Protein AF-A0A523DGL3-F1 (afdb_monomer_lite)

Structure (mmCIF, N/CA/C/O backbone):
data_AF-A0A523DGL3-F1
#
_entry.id   AF-A0A523DGL3-F1
#
loop_
_atom_site.group_PDB
_atom_site.id
_atom_site.type_symbol
_atom_site.label_atom_id
_atom_site.label_alt_id
_atom_site.label_comp_id
_atom_site.label_asym_id
_atom_site.label_entity_id
_atom_site.label_seq_id
_atom_site.pdbx_PDB_ins_code
_atom_site.Cartn_x
_atom_site.Cartn_y
_atom_site.Cartn_z
_atom_site.occupancy
_atom_site.B_iso_or_equiv
_atom_site.auth_seq_id
_atom_site.auth_comp_id
_atom_site.auth_asym_id
_atom_site.auth_atom_id
_atom_site.pdbx_PDB_model_num
ATOM 1 N N . MET A 1 1 ? -25.499 -14.804 8.022 1.00 39.31 1 MET A N 1
ATOM 2 C CA . MET A 1 1 ? -24.088 -15.041 7.650 1.00 39.31 1 MET A CA 1
ATOM 3 C C . MET A 1 1 ? -23.350 -13.715 7.761 1.00 39.31 1 MET A C 1
ATOM 5 O O . MET A 1 1 ? -23.266 -12.980 6.792 1.00 39.31 1 MET A O 1
ATOM 9 N N . THR A 1 2 ? -22.922 -13.339 8.964 1.00 44.72 2 THR A N 1
ATOM 10 C CA . THR A 1 2 ? -22.142 -12.115 9.190 1.00 44.72 2 THR A CA 1
ATOM 11 C C . THR A 1 2 ? -20.670 -12.494 9.133 1.00 44.72 2 THR A C 1
ATOM 13 O O . THR A 1 2 ? -20.128 -13.035 10.094 1.00 44.72 2 THR A O 1
ATOM 16 N N . SER A 1 3 ? -20.046 -12.282 7.978 1.00 47.56 3 SER A N 1
ATOM 17 C CA . SER A 1 3 ? -18.597 -12.351 7.808 1.00 47.56 3 SER A CA 1
ATOM 18 C C . SER A 1 3 ? -17.968 -11.271 8.682 1.00 47.56 3 SER A C 1
ATOM 20 O O . SER A 1 3 ? -17.953 -10.096 8.323 1.00 47.56 3 SER A O 1
ATOM 22 N N . GLN A 1 4 ? -17.533 -11.666 9.874 1.00 51.31 4 GLN A N 1
ATOM 23 C CA . GLN A 1 4 ? -16.811 -10.808 10.799 1.00 51.31 4 GLN A CA 1
ATOM 24 C C . GLN A 1 4 ? -15.513 -10.376 10.095 1.00 51.31 4 GLN A C 1
ATOM 26 O O . GLN A 1 4 ? -14.707 -11.251 9.765 1.00 51.31 4 GLN A O 1
ATOM 31 N N . PRO A 1 5 ? -15.303 -9.080 9.798 1.00 59.81 5 PRO A N 1
ATOM 32 C CA . PRO A 1 5 ? -14.033 -8.651 9.239 1.00 59.81 5 PRO A CA 1
ATOM 33 C C . PRO A 1 5 ? -12.930 -8.984 10.255 1.00 59.81 5 PRO A C 1
ATOM 35 O O . PRO A 1 5 ? -13.187 -8.919 11.467 1.00 59.81 5 PRO A O 1
ATOM 38 N N . PRO A 1 6 ? -11.721 -9.368 9.806 1.00 56.69 6 PRO A N 1
ATOM 39 C CA . PRO A 1 6 ? -10.611 -9.591 10.714 1.00 56.69 6 PRO A CA 1
ATOM 40 C C . PRO A 1 6 ? -10.465 -8.342 11.578 1.00 56.69 6 PRO A C 1
ATOM 42 O O . PRO A 1 6 ? -10.408 -7.222 11.075 1.00 56.69 6 PRO A O 1
ATOM 45 N N . SER A 1 7 ? -10.490 -8.527 12.892 1.00 52.44 7 SER A N 1
ATOM 46 C CA . SER A 1 7 ? -10.259 -7.448 13.840 1.00 52.44 7 SER A CA 1
ATOM 47 C C . SER A 1 7 ? -8.797 -7.035 13.709 1.00 52.44 7 SER A C 1
ATOM 49 O O . SER A 1 7 ? -7.925 -7.585 14.380 1.00 52.44 7 SER A O 1
ATOM 51 N N . TYR A 1 8 ? -8.518 -6.089 12.811 1.00 50.97 8 TYR A N 1
ATOM 52 C CA . TYR A 1 8 ? -7.229 -5.411 12.700 1.00 50.97 8 TYR A CA 1
ATOM 53 C C . TYR A 1 8 ? -7.072 -4.462 13.897 1.00 50.97 8 TYR A C 1
ATOM 55 O O . TYR A 1 8 ? -7.026 -3.241 13.763 1.00 50.97 8 TYR A O 1
ATOM 63 N N . ARG A 1 9 ? -7.046 -5.031 15.109 1.00 40.66 9 ARG A N 1
ATOM 64 C CA . ARG A 1 9 ? -6.742 -4.325 16.355 1.00 40.66 9 ARG A CA 1
ATOM 65 C C . ARG A 1 9 ? -5.369 -3.672 16.198 1.00 40.66 9 ARG A C 1
ATOM 67 O O . ARG A 1 9 ? -4.353 -4.353 16.252 1.00 40.66 9 ARG A O 1
ATOM 74 N N . GLY A 1 10 ? -5.365 -2.360 15.976 1.00 53.03 10 GLY A N 1
ATOM 75 C CA . GLY A 1 10 ? -4.154 -1.546 15.848 1.00 53.03 10 GLY A CA 1
ATOM 76 C C . GLY A 1 10 ? -3.972 -0.867 14.490 1.00 53.03 10 GLY A C 1
ATOM 77 O O . GLY A 1 10 ? -3.276 0.142 14.432 1.00 53.03 10 GLY A O 1
ATOM 78 N N . TYR A 1 11 ? -4.645 -1.321 13.427 1.00 55.41 11 TYR A N 1
ATOM 79 C CA . TYR A 1 11 ? -4.610 -0.626 12.140 1.00 55.41 11 TYR A CA 1
ATOM 80 C C . TYR A 1 11 ? -5.863 0.231 11.999 1.00 55.41 11 TYR A C 1
ATOM 82 O O . TYR A 1 11 ? -6.970 -0.267 11.831 1.00 55.41 11 TYR A O 1
ATOM 90 N N . ARG A 1 12 ? -5.688 1.554 12.057 1.00 64.88 12 ARG A N 1
ATOM 91 C CA . ARG A 1 12 ? -6.752 2.546 11.816 1.00 64.88 12 ARG A CA 1
ATOM 92 C C . ARG A 1 12 ? -7.295 2.523 10.377 1.00 64.88 12 ARG A C 1
ATOM 94 O O . ARG A 1 12 ? -8.196 3.289 10.060 1.00 64.88 12 ARG A O 1
ATOM 101 N N . CYS A 1 13 ? -6.718 1.684 9.519 1.00 65.56 13 CYS A N 1
ATOM 102 C CA . CYS A 1 13 ? -7.007 1.603 8.098 1.00 65.56 13 CYS A CA 1
ATOM 103 C C . CYS A 1 13 ? -7.861 0.360 7.792 1.00 65.56 13 CYS A C 1
ATOM 105 O O . CYS A 1 13 ? -7.553 -0.721 8.299 1.00 65.56 13 CYS A O 1
ATOM 107 N N . PRO A 1 14 ? -8.897 0.484 6.945 1.00 79.31 14 PRO A N 1
ATOM 108 C CA . PRO A 1 14 ? -9.614 -0.654 6.389 1.00 79.31 14 PRO A CA 1
ATOM 109 C C . PRO A 1 14 ? -8.657 -1.658 5.719 1.00 79.31 14 PRO A C 1
ATOM 111 O O . PRO A 1 14 ? -7.695 -1.234 5.070 1.00 79.31 14 PRO A O 1
ATOM 114 N N . PRO A 1 15 ? -8.934 -2.975 5.795 1.00 80.06 15 PRO A N 1
ATOM 115 C CA . PRO A 1 15 ? -8.132 -4.002 5.124 1.00 80.06 15 PRO A CA 1
ATOM 116 C C . PRO A 1 15 ? -7.972 -3.768 3.625 1.00 80.06 15 PRO A C 1
ATOM 118 O O . PRO A 1 15 ? -6.922 -4.067 3.068 1.00 80.06 15 PRO A O 1
ATOM 121 N N . GLU A 1 16 ? -8.988 -3.195 2.982 1.00 84.38 16 GLU A N 1
ATOM 122 C CA . GLU A 1 16 ? -8.979 -2.862 1.556 1.00 84.38 16 GLU A CA 1
ATOM 123 C C . GLU A 1 16 ? -7.827 -1.915 1.197 1.00 84.38 16 GLU A C 1
ATOM 125 O O . GLU A 1 16 ? -7.196 -2.078 0.155 1.00 84.38 16 GLU A O 1
ATOM 130 N N . ILE A 1 17 ? -7.498 -0.973 2.087 1.00 85.19 17 ILE A N 1
ATOM 131 C CA . ILE A 1 17 ? -6.395 -0.025 1.895 1.00 85.19 17 ILE A CA 1
ATOM 132 C C . ILE A 1 17 ? -5.052 -0.736 2.023 1.00 85.19 17 ILE A C 1
ATOM 134 O O . ILE A 1 17 ? -4.167 -0.535 1.197 1.00 85.19 17 ILE A O 1
ATOM 138 N N . ILE A 1 18 ? -4.921 -1.602 3.029 1.00 85.31 18 ILE A N 1
ATOM 139 C CA . ILE A 1 18 ? -3.704 -2.384 3.262 1.00 85.31 18 ILE A CA 1
ATOM 140 C C . ILE A 1 18 ? -3.442 -3.294 2.058 1.00 85.31 18 ILE A C 1
ATOM 142 O O . ILE A 1 18 ? -2.351 -3.281 1.496 1.00 85.31 18 ILE A O 1
ATOM 146 N N . SER A 1 19 ? -4.457 -4.032 1.602 1.00 87.06 19 SER A N 1
ATOM 147 C CA . SER A 1 19 ? -4.351 -4.883 0.415 1.00 87.06 19 SER A CA 1
ATOM 148 C C . SER A 1 19 ? -4.015 -4.083 -0.843 1.00 87.06 19 SER A C 1
ATOM 150 O O . SER A 1 19 ? -3.221 -4.552 -1.654 1.00 87.06 19 SER A O 1
ATOM 152 N N . HIS A 1 20 ? -4.568 -2.876 -1.001 1.00 88.50 20 HIS A N 1
ATOM 153 C CA . HIS A 1 20 ? -4.239 -2.007 -2.129 1.00 88.50 20 HIS A CA 1
ATOM 154 C C . HIS A 1 20 ? -2.783 -1.528 -2.080 1.00 88.50 20 HIS A C 1
ATOM 156 O O . HIS A 1 20 ? -2.087 -1.614 -3.088 1.00 88.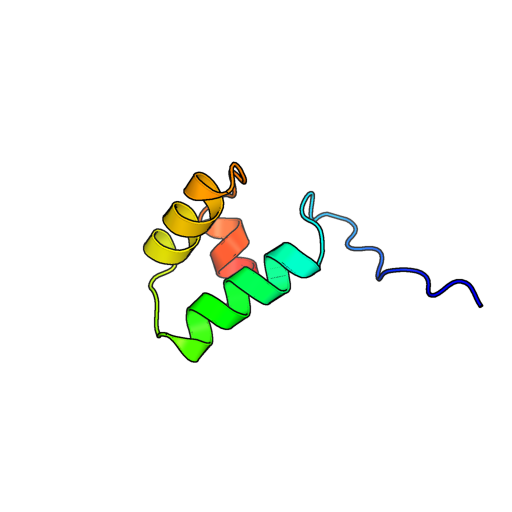50 20 HIS A O 1
ATOM 162 N N . ALA A 1 21 ? -2.302 -1.097 -0.912 1.00 88.56 21 ALA A N 1
ATOM 163 C CA . ALA A 1 21 ? -0.925 -0.654 -0.706 1.00 88.56 21 ALA A CA 1
ATOM 164 C C . ALA A 1 21 ? 0.089 -1.777 -0.985 1.00 88.56 21 ALA A C 1
ATOM 166 O O . ALA A 1 21 ? 1.039 -1.585 -1.743 1.00 88.56 21 ALA A O 1
ATOM 167 N N . VAL A 1 22 ? -0.157 -2.974 -0.443 1.00 89.44 22 VAL A N 1
ATOM 168 C CA . VAL A 1 22 ? 0.681 -4.165 -0.668 1.00 89.44 22 VAL A CA 1
ATOM 169 C C . VAL A 1 22 ? 0.653 -4.580 -2.140 1.00 89.44 22 VAL A C 1
ATOM 171 O O . VAL A 1 22 ? 1.691 -4.887 -2.726 1.00 89.44 22 VAL A O 1
ATOM 174 N N . TRP A 1 23 ? -0.522 -4.549 -2.774 1.00 91.81 23 TRP A N 1
ATOM 175 C CA . TRP A 1 23 ? -0.644 -4.850 -4.196 1.00 91.81 23 TRP A CA 1
ATOM 176 C C . TRP A 1 23 ? 0.139 -3.855 -5.055 1.00 91.81 23 TRP A C 1
ATOM 178 O O . TRP A 1 23 ? 0.879 -4.288 -5.932 1.00 91.81 23 TRP A O 1
ATOM 188 N N . LEU A 1 24 ? 0.039 -2.551 -4.785 1.00 89.31 24 LEU A N 1
ATOM 189 C CA . LEU A 1 24 ? 0.800 -1.512 -5.482 1.00 89.31 24 LEU A CA 1
ATOM 190 C C . LEU A 1 24 ? 2.314 -1.720 -5.333 1.00 89.31 24 LEU A C 1
ATOM 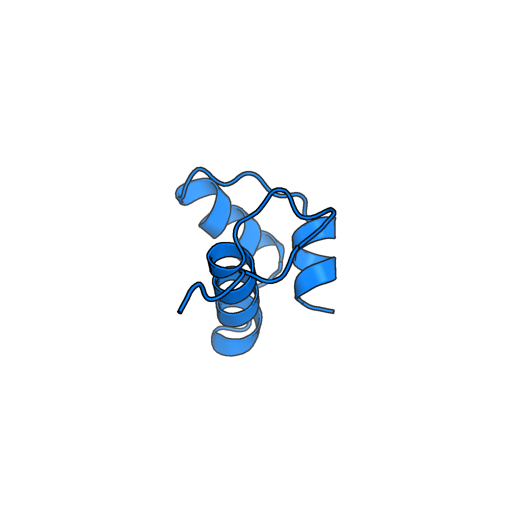192 O O . LEU A 1 24 ? 3.036 -1.693 -6.331 1.00 89.31 24 LEU A O 1
ATOM 196 N N . TYR A 1 25 ? 2.774 -2.009 -4.114 1.00 89.94 25 TYR A N 1
ATOM 197 C CA . TYR A 1 25 ? 4.179 -2.280 -3.817 1.00 89.94 25 TYR A CA 1
ATOM 198 C C . TYR A 1 25 ? 4.714 -3.488 -4.604 1.00 89.94 25 TYR A C 1
ATOM 200 O O . TYR A 1 25 ? 5.679 -3.367 -5.357 1.00 89.94 25 TYR A O 1
ATOM 208 N N . HIS A 1 26 ? 4.053 -4.648 -4.507 1.00 86.75 26 HIS A N 1
ATOM 209 C CA . HIS A 1 26 ? 4.539 -5.880 -5.140 1.00 86.75 26 HIS A CA 1
ATOM 210 C C . HIS A 1 26 ? 4.284 -5.954 -6.648 1.00 86.75 26 HIS A C 1
ATOM 212 O O . HIS A 1 26 ? 5.095 -6.525 -7.376 1.00 86.75 26 HIS A O 1
ATOM 218 N N . ARG A 1 27 ? 3.152 -5.433 -7.139 1.00 88.94 27 ARG A N 1
ATOM 219 C CA . ARG A 1 27 ? 2.768 -5.567 -8.553 1.00 88.94 27 ARG A CA 1
ATOM 220 C C . ARG A 1 27 ? 3.520 -4.595 -9.450 1.00 88.94 27 ARG A C 1
ATOM 222 O O . ARG A 1 27 ? 3.852 -4.970 -10.571 1.00 88.94 27 ARG A O 1
ATOM 229 N N . PHE A 1 28 ? 3.737 -3.369 -8.981 1.00 86.44 28 PHE A N 1
ATOM 230 C CA . PHE A 1 28 ? 4.374 -2.313 -9.768 1.00 86.44 28 PHE A CA 1
ATOM 231 C C . PHE A 1 28 ? 5.825 -2.049 -9.357 1.00 86.44 28 PHE A C 1
ATOM 233 O O . PHE A 1 28 ? 6.509 -1.302 -10.048 1.00 86.44 28 PHE A O 1
ATOM 240 N N . GLY A 1 29 ? 6.310 -2.663 -8.270 1.00 85.88 29 GLY A N 1
ATOM 241 C CA . GLY A 1 29 ? 7.655 -2.406 -7.750 1.00 85.88 29 GLY A CA 1
ATOM 242 C C . GLY A 1 29 ? 7.811 -0.985 -7.208 1.00 85.88 29 GLY A C 1
ATOM 243 O O . GLY A 1 29 ? 8.910 -0.435 -7.240 1.00 85.88 29 GLY A O 1
ATOM 244 N N . LEU A 1 30 ? 6.707 -0.373 -6.770 1.00 87.31 30 LEU A N 1
ATOM 245 C CA . LEU A 1 30 ? 6.692 0.994 -6.264 1.00 87.31 30 LEU A CA 1
ATOM 246 C C . LEU A 1 30 ? 7.476 1.099 -4.961 1.00 87.31 30 LEU A C 1
ATOM 248 O O . LEU A 1 30 ? 7.466 0.186 -4.132 1.00 87.31 30 LEU A O 1
ATOM 252 N N . SER A 1 31 ? 8.137 2.237 -4.755 1.00 88.94 31 SER A N 1
ATOM 253 C CA . SER A 1 31 ? 8.754 2.504 -3.466 1.00 88.94 31 SER A CA 1
ATOM 254 C C . SER A 1 31 ? 7.674 2.789 -2.422 1.00 88.94 31 SER A C 1
ATOM 256 O O . SER A 1 31 ? 6.559 3.204 -2.733 1.00 88.94 31 SER A O 1
ATOM 258 N N . VAL A 1 32 ? 8.020 2.621 -1.148 1.00 87.88 32 VAL A N 1
ATOM 259 C CA . VAL A 1 32 ? 7.120 2.953 -0.031 1.00 87.88 32 VAL A CA 1
ATOM 260 C C . VAL A 1 32 ? 6.651 4.416 -0.099 1.00 87.88 32 VAL A C 1
ATOM 262 O O . VAL A 1 32 ? 5.534 4.713 0.305 1.00 87.88 32 VAL A O 1
ATOM 265 N N . ARG A 1 33 ? 7.477 5.321 -0.645 1.00 89.44 33 ARG A N 1
ATOM 266 C CA . ARG A 1 33 ? 7.131 6.735 -0.833 1.00 89.44 33 ARG A CA 1
ATOM 267 C C . ARG A 1 33 ? 6.103 6.934 -1.948 1.00 89.44 33 ARG A C 1
ATOM 269 O O . ARG A 1 33 ? 5.204 7.739 -1.774 1.00 89.44 33 ARG A O 1
ATOM 276 N N . ASP A 1 34 ? 6.201 6.188 -3.045 1.00 91.12 34 ASP A N 1
ATOM 277 C CA . ASP A 1 34 ? 5.201 6.264 -4.120 1.00 91.12 34 ASP A CA 1
ATOM 278 C C . ASP A 1 34 ? 3.849 5.708 -3.649 1.00 91.12 34 ASP A C 1
ATOM 280 O O . ASP A 1 34 ? 2.796 6.245 -3.977 1.00 91.12 34 ASP A O 1
ATOM 284 N N . VAL A 1 35 ? 3.869 4.645 -2.836 1.00 90.19 35 VAL A N 1
ATOM 285 C CA . VAL A 1 35 ? 2.655 4.101 -2.210 1.00 90.19 35 VAL A CA 1
ATOM 286 C C . VAL A 1 35 ? 2.038 5.107 -1.232 1.00 90.19 35 VAL A C 1
ATOM 288 O O . VAL A 1 35 ? 0.818 5.237 -1.202 1.00 90.19 35 VAL A O 1
ATOM 291 N N . ASP A 1 36 ? 2.854 5.828 -0.459 1.00 90.88 36 ASP A N 1
ATOM 292 C CA . ASP A 1 36 ? 2.396 6.903 0.433 1.00 90.88 36 ASP A CA 1
ATOM 293 C C . ASP A 1 36 ? 1.718 8.041 -0.340 1.00 90.88 36 ASP A C 1
ATOM 295 O O . ASP A 1 36 ? 0.611 8.442 0.012 1.00 90.88 36 ASP A O 1
ATOM 299 N N . ASP A 1 37 ? 2.329 8.493 -1.438 1.00 91.19 37 ASP A N 1
ATOM 300 C CA . ASP A 1 37 ? 1.791 9.561 -2.291 1.00 91.19 37 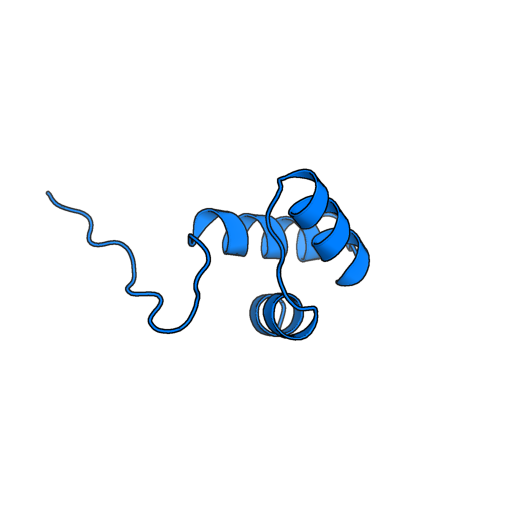ASP A CA 1
ATOM 301 C C . ASP A 1 37 ? 0.433 9.156 -2.899 1.00 91.19 37 ASP A C 1
ATOM 303 O O . ASP A 1 37 ? -0.553 9.883 -2.782 1.00 91.19 37 ASP A O 1
ATOM 307 N N . LEU A 1 38 ? 0.325 7.924 -3.416 1.00 90.44 38 LEU A N 1
ATOM 308 C CA . LEU A 1 38 ? -0.927 7.374 -3.962 1.00 90.44 38 LEU A CA 1
ATOM 309 C C . LEU A 1 38 ? -2.037 7.230 -2.910 1.00 90.44 38 LEU A C 1
ATOM 311 O O . LEU A 1 38 ? -3.229 7.348 -3.218 1.00 90.44 38 LEU A O 1
ATOM 315 N N . LEU A 1 39 ? -1.672 6.928 -1.663 1.00 88.38 39 LEU A N 1
ATOM 316 C CA . LEU A 1 39 ? -2.621 6.895 -0.554 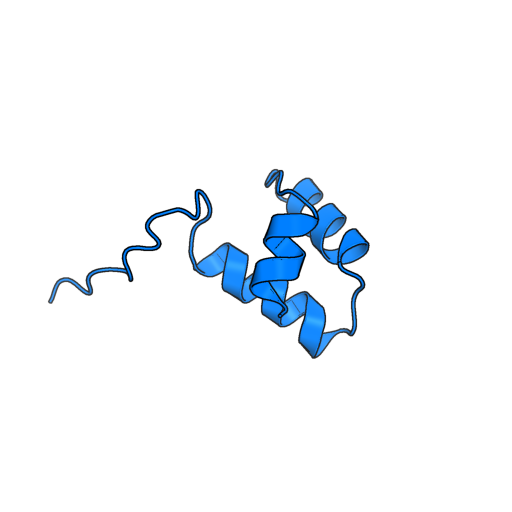1.00 88.38 39 LEU A CA 1
ATOM 317 C C . LEU A 1 39 ? -3.028 8.318 -0.147 1.00 88.38 39 LEU A C 1
ATOM 319 O O . LEU A 1 39 ? -4.217 8.561 0.083 1.00 88.38 39 LEU A O 1
ATOM 323 N N . ALA A 1 40 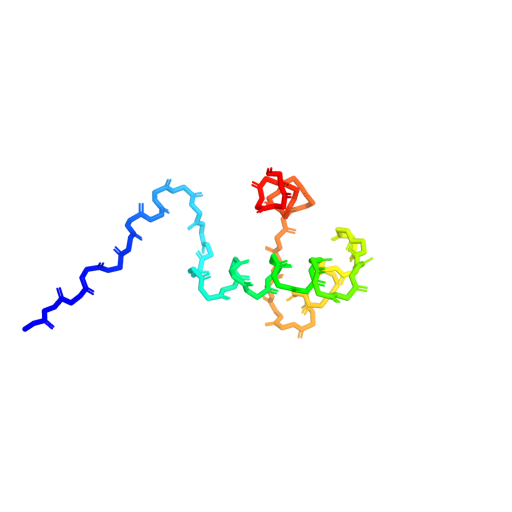? -2.093 9.269 -0.154 1.00 88.81 40 ALA A N 1
ATOM 324 C CA . ALA A 1 40 ? -2.355 10.675 0.122 1.00 88.81 40 ALA A CA 1
ATOM 325 C C . ALA A 1 40 ? -3.285 11.315 -0.925 1.00 88.81 40 ALA A C 1
ATOM 327 O O . ALA A 1 40 ? -4.207 12.037 -0.540 1.00 88.81 40 ALA A O 1
ATOM 328 N N . GLU A 1 41 ? -3.141 10.983 -2.214 1.00 89.38 41 GLU A N 1
ATOM 329 C CA . GLU A 1 41 ? -4.068 11.403 -3.283 1.00 89.38 41 GLU A CA 1
ATOM 330 C C . GLU A 1 41 ? -5.508 10.927 -3.035 1.00 89.38 41 GLU A C 1
ATOM 332 O O . GLU A 1 41 ? -6.477 11.594 -3.399 1.00 89.38 41 GLU A O 1
ATOM 337 N N . ARG A 1 42 ? -5.667 9.784 -2.362 1.00 85.50 42 ARG A N 1
ATOM 338 C CA . ARG A 1 42 ? -6.967 9.240 -1.946 1.00 85.50 42 ARG A CA 1
ATOM 339 C C . ARG A 1 42 ? -7.455 9.797 -0.602 1.00 85.50 42 ARG A C 1
ATOM 341 O O . ARG A 1 42 ? -8.484 9.347 -0.098 1.00 85.50 42 ARG A O 1
ATOM 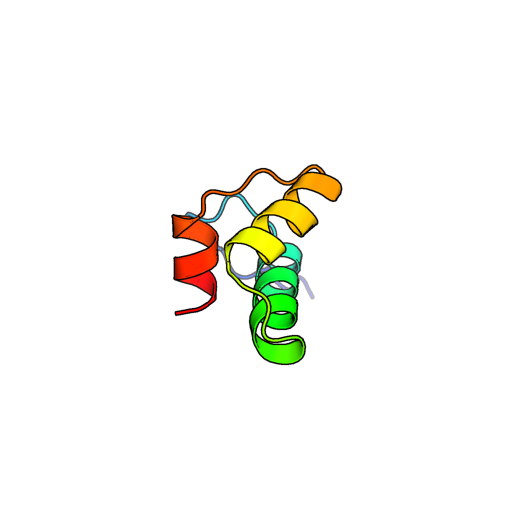348 N N . GLY A 1 43 ? -6.739 10.759 -0.017 1.00 85.75 43 GLY A N 1
ATOM 349 C CA . GLY A 1 43 ? -7.046 11.360 1.283 1.00 85.75 43 GLY A CA 1
ATOM 350 C C . GLY A 1 43 ? -6.674 10.480 2.480 1.00 85.75 43 GLY A C 1
ATOM 351 O O . GLY A 1 43 ? -7.167 10.705 3.586 1.00 85.75 43 GLY A O 1
ATOM 352 N N . ILE A 1 44 ? -5.836 9.462 2.275 1.00 85.44 44 ILE A N 1
ATOM 353 C CA . ILE A 1 44 ? -5.413 8.518 3.309 1.00 85.44 44 ILE A CA 1
ATOM 354 C C . ILE A 1 44 ? -3.984 8.862 3.721 1.00 85.44 44 ILE A C 1
ATOM 356 O O . ILE A 1 44 ? -3.025 8.528 3.035 1.00 85.44 44 ILE A O 1
ATOM 360 N N . THR A 1 45 ? -3.835 9.513 4.871 1.00 83.56 45 THR A N 1
ATOM 361 C CA . THR A 1 45 ? -2.516 9.807 5.438 1.00 83.56 45 THR A CA 1
ATOM 362 C C . THR A 1 45 ? -2.060 8.641 6.308 1.00 83.56 45 THR A C 1
ATOM 364 O O . THR A 1 45 ? -2.628 8.388 7.374 1.00 83.56 45 THR A O 1
ATOM 367 N N . VAL A 1 46 ? -1.034 7.927 5.859 1.00 83.06 46 VAL A N 1
ATOM 368 C CA . VAL A 1 46 ? -0.382 6.838 6.598 1.00 83.06 46 VAL A CA 1
ATOM 369 C C . VAL A 1 46 ? 1.072 7.206 6.862 1.00 83.06 46 VAL A C 1
ATOM 371 O O . VAL A 1 46 ? 1.620 8.113 6.252 1.00 83.06 46 VAL A O 1
ATOM 374 N N . THR A 1 47 ? 1.707 6.553 7.831 1.00 85.12 47 THR A N 1
ATOM 375 C CA . THR A 1 47 ? 3.142 6.750 8.056 1.00 85.12 47 THR A CA 1
ATOM 376 C C . THR A 1 47 ? 3.945 5.778 7.202 1.00 85.12 47 THR A C 1
ATOM 378 O O . THR A 1 47 ? 3.533 4.635 6.994 1.00 85.12 47 THR A O 1
ATOM 381 N N . TYR A 1 48 ? 5.145 6.194 6.788 1.00 84.19 48 TYR A N 1
ATOM 382 C CA . TYR A 1 48 ? 6.116 5.332 6.103 1.00 84.19 48 TYR A CA 1
ATOM 383 C C . TYR A 1 48 ? 6.323 3.991 6.829 1.00 84.19 48 TYR A C 1
ATOM 385 O O . TYR A 1 48 ? 6.381 2.933 6.206 1.00 84.19 48 TYR A O 1
ATOM 393 N N . GLU A 1 49 ? 6.386 4.021 8.163 1.00 85.62 49 GLU A N 1
ATOM 394 C CA . GLU A 1 49 ? 6.535 2.826 8.998 1.00 85.62 49 GLU A CA 1
ATOM 395 C C . GLU A 1 49 ? 5.336 1.878 8.887 1.00 85.62 49 GLU A C 1
ATOM 397 O O . GLU A 1 49 ? 5.528 0.665 8.869 1.00 85.62 49 GLU A O 1
ATOM 402 N N . SER A 1 50 ? 4.116 2.411 8.746 1.00 85.12 50 SER A N 1
ATOM 403 C CA . SER A 1 50 ? 2.900 1.607 8.568 1.00 85.12 50 SER A CA 1
ATOM 404 C C . SER A 1 50 ? 2.923 0.863 7.236 1.00 85.12 50 SER A C 1
ATOM 406 O O . SER A 1 50 ? 2.703 -0.345 7.206 1.00 85.12 50 SER A O 1
ATOM 408 N N . ILE A 1 51 ? 3.255 1.561 6.146 1.00 86.00 51 ILE A N 1
ATOM 409 C CA . ILE A 1 51 ? 3.363 0.949 4.814 1.00 86.00 51 ILE A CA 1
ATOM 410 C C . ILE A 1 51 ? 4.485 -0.093 4.808 1.00 86.00 51 ILE A C 1
ATOM 412 O O . ILE A 1 51 ? 4.304 -1.199 4.298 1.00 86.00 51 ILE A O 1
ATOM 416 N N . ARG A 1 52 ? 5.627 0.221 5.432 1.00 85.38 52 ARG A N 1
ATOM 417 C CA . ARG A 1 52 ? 6.732 -0.728 5.583 1.00 85.38 52 ARG A CA 1
ATOM 418 C C . ARG A 1 52 ? 6.303 -1.966 6.369 1.00 85.38 52 ARG A C 1
ATOM 420 O O . ARG A 1 52 ? 6.650 -3.061 5.960 1.00 85.38 52 ARG A O 1
ATOM 427 N N . GLN A 1 53 ? 5.532 -1.816 7.444 1.00 84.94 53 GLN A N 1
ATOM 428 C CA . GLN A 1 53 ? 5.014 -2.945 8.223 1.00 84.94 53 GLN A CA 1
ATOM 429 C C . GLN A 1 53 ? 4.003 -3.801 7.443 1.00 84.94 53 GLN A C 1
ATOM 431 O O . GLN A 1 53 ? 3.843 -4.972 7.762 1.00 84.94 53 GLN A O 1
ATOM 436 N N . TRP A 1 54 ? 3.324 -3.245 6.436 1.00 86.19 54 TRP A N 1
ATOM 437 C CA . TRP A 1 54 ? 2.434 -4.009 5.554 1.00 86.19 54 TRP A CA 1
ATOM 438 C C . TRP A 1 54 ? 3.170 -4.753 4.438 1.00 86.19 54 TRP A C 1
ATOM 440 O O . TRP A 1 54 ? 2.676 -5.774 3.974 1.00 86.19 54 TRP A O 1
ATOM 450 N N . CYS A 1 55 ? 4.310 -4.220 3.992 1.00 79.00 55 CYS A N 1
ATOM 451 C CA . CYS A 1 55 ? 5.106 -4.778 2.894 1.00 79.00 55 CYS A CA 1
ATOM 452 C C . CYS A 1 55 ? 6.249 -5.701 3.360 1.00 79.00 55 CYS A C 1
ATOM 454 O O . CYS A 1 55 ? 6.890 -6.330 2.518 1.00 79.00 55 CYS A O 1
ATOM 456 N N . LEU A 1 56 ? 6.540 -5.734 4.668 1.00 77.56 56 LEU A N 1
ATOM 457 C CA . LEU A 1 56 ? 7.434 -6.701 5.322 1.00 77.56 56 LEU A CA 1
ATOM 458 C C . LEU A 1 56 ? 6.714 -8.032 5.553 1.00 77.56 56 LEU A C 1
ATOM 460 O O . LEU A 1 56 ? 7.372 -9.073 5.336 1.00 77.56 56 LEU A O 1
#

Foldseek 3Di:
DDPDPPPPPPDPDDVVLLVVLLCCCVVVVDDLVVSQVVCVVVVHHDDSVVSVVSND

pLDDT: mean 78.67, std 15.17, range [39.31, 91.81]

Radius of gyration: 11.84 Å; chains: 1; bounding box: 33×26×26 Å

Sequence (56 aa):
MTSQPPSYRGYRCPPEIISHAVWLYHRFGLSVRDVDDLLAERGITVTYESIRQWCL

Secondary structure (DSSP, 8-state):
--------TT--S-HHHHHHHHHHHHHH---HHHHHHHHHHTT----HHHHHHHH-